Protein AF-A0A0V0GSE7-F1 (afdb_monomer)

Solvent-accessible surface area (backbone atoms only — not comparable to full-atom values): 7862 Å² total; per-residue (Å²): 128,43,61,53,59,49,49,29,74,75,62,32,70,32,24,45,66,48,43,43,54,50,86,62,55,53,54,59,51,43,60,86,63,37,44,51,54,53,50,46,40,61,76,63,59,67,66,42,64,70,61,55,39,50,87,95,42,37,73,73,64,46,81,79,52,68,91,65,72,56,97,90,49,52,71,68,58,49,49,54,53,18,56,52,35,65,74,68,50,57,61,74,70,46,45,61,56,50,39,37,48,60,48,48,61,72,46,52,88,52,69,89,64,77,88,83,70,95,77,86,88,87,82,61,96,54,53,50,126

Nearest PDB structures (foldseek):
  3cxu-assembly2_B  TM=9.571E-01  e=1.973E-17  Solanum tuberosum
  4y9s-assembly2_B  TM=9.568E-01  e=3.867E-17  Solanum tuberosum
  2cjp-assembly2_B  TM=9.558E-01  e=5.582E-17  Solanum tuberosum
  4ufp-assembly2_B  TM=9.571E-01  e=6.309E-17  Solanum tuberosum
  4uhb-assembly2_B  TM=9.583E-01  e=1.029E-16  Solanum tuberosum

Sequence (129 aa):
MNTVEWLKAIYGEDHYISRFQVPGEIEAEFAPIGAKSVLKKILTYRDPAPFYFPKGKGLAAFPDAPVALSSWLSEEELDYYANKFEQTGFTGGVNYYRALPINWELTAPWTGAQVKVPTKFIVGEFDLV

pLDDT: mean 93.76, std 5.82, range [70.31, 98.75]

Radius of gyration: 16.72 Å; Cα contacts (8 Å, |Δi|>4): 110; chains: 1; bounding box: 37×29×43 Å

Structure (mmCIF, N/CA/C/O backbone):
data_AF-A0A0V0GSE7-F1
#
_entry.id   AF-A0A0V0GSE7-F1
#
loop_
_atom_site.group_PDB
_atom_site.id
_atom_site.type_symbol
_atom_site.label_atom_id
_atom_site.label_alt_id
_atom_site.label_comp_id
_atom_site.label_asym_id
_atom_site.label_entity_id
_atom_site.label_seq_id
_atom_site.pdbx_PDB_ins_code
_atom_site.Cartn_x
_atom_site.Cartn_y
_atom_site.Cartn_z
_atom_site.occupancy
_atom_site.B_iso_or_equiv
_atom_site.auth_seq_id
_atom_site.auth_comp_id
_atom_site.auth_asym_id
_atom_site.auth_atom_id
_atom_site.pdbx_PDB_model_num
ATOM 1 N N . MET A 1 1 ? 15.649 3.351 -16.061 1.00 84.00 1 MET A N 1
ATOM 2 C CA . MET A 1 1 ? 14.854 3.908 -14.959 1.00 84.00 1 MET A CA 1
ATOM 3 C C . MET A 1 1 ? 13.858 2.843 -14.560 1.00 84.00 1 MET A C 1
ATOM 5 O O . MET A 1 1 ? 13.057 2.459 -15.407 1.00 84.00 1 MET A O 1
ATOM 9 N N . ASN A 1 2 ? 13.978 2.296 -13.355 1.00 94.25 2 ASN A N 1
ATOM 10 C CA . ASN A 1 2 ? 13.019 1.309 -12.858 1.00 94.25 2 ASN A CA 1
ATOM 11 C C . ASN A 1 2 ? 11.698 1.991 -12.446 1.00 94.25 2 ASN A C 1
ATOM 13 O O . ASN A 1 2 ? 11.589 3.220 -12.437 1.00 94.25 2 ASN A O 1
ATOM 17 N N . THR A 1 3 ? 10.688 1.192 -12.097 1.00 94.19 3 THR A N 1
ATOM 18 C CA . THR A 1 3 ? 9.347 1.679 -11.732 1.00 94.19 3 THR A CA 1
ATOM 19 C C . THR A 1 3 ? 9.360 2.712 -10.602 1.00 94.19 3 THR A C 1
ATOM 21 O O . THR A 1 3 ? 8.649 3.710 -10.678 1.00 94.19 3 THR A O 1
ATOM 24 N N . VAL A 1 4 ? 10.175 2.505 -9.565 1.00 97.06 4 VAL A N 1
ATOM 25 C CA . VAL A 1 4 ? 10.246 3.411 -8.408 1.00 97.06 4 VAL A CA 1
ATOM 26 C C . VAL A 1 4 ? 10.875 4.742 -8.800 1.00 97.06 4 VAL A C 1
ATOM 28 O O . VAL A 1 4 ? 10.337 5.791 -8.461 1.00 97.06 4 VAL A O 1
ATOM 31 N N . GLU A 1 5 ? 11.983 4.714 -9.542 1.00 97.06 5 GLU A N 1
ATOM 32 C CA . GLU A 1 5 ? 12.651 5.927 -10.026 1.00 97.06 5 GLU A CA 1
ATOM 33 C C . GLU A 1 5 ? 11.728 6.760 -10.925 1.00 97.06 5 GLU A C 1
ATOM 35 O O . GLU A 1 5 ? 11.700 7.985 -10.815 1.00 97.06 5 GLU A O 1
ATOM 40 N N . TRP A 1 6 ? 10.939 6.098 -11.777 1.00 96.44 6 TRP A N 1
ATOM 41 C CA . TRP A 1 6 ? 9.990 6.762 -12.668 1.00 96.44 6 TRP A CA 1
ATOM 42 C C . TRP A 1 6 ? 8.845 7.428 -11.902 1.00 96.44 6 TRP A C 1
ATOM 44 O O . TRP A 1 6 ? 8.571 8.610 -12.105 1.00 96.44 6 TRP A O 1
ATOM 54 N N . LEU A 1 7 ? 8.229 6.711 -10.959 1.00 95.75 7 LEU A N 1
ATOM 55 C CA . LEU A 1 7 ? 7.170 7.265 -10.113 1.00 95.75 7 LEU A CA 1
ATOM 56 C C . LEU A 1 7 ? 7.683 8.407 -9.234 1.00 95.75 7 LEU A C 1
ATOM 58 O O . LEU A 1 7 ? 7.007 9.421 -9.086 1.00 95.75 7 LEU A O 1
ATOM 62 N N . LYS A 1 8 ? 8.897 8.279 -8.698 1.00 96.62 8 LYS A N 1
ATOM 63 C CA . LYS A 1 8 ? 9.555 9.335 -7.929 1.00 96.62 8 LYS A CA 1
ATOM 64 C C . LYS A 1 8 ? 9.831 10.582 -8.771 1.00 96.62 8 LYS A C 1
ATOM 66 O O . LYS A 1 8 ? 9.687 11.688 -8.263 1.00 96.62 8 LYS A O 1
ATOM 71 N N . ALA A 1 9 ? 10.195 10.435 -10.045 1.00 97.00 9 ALA A N 1
ATOM 72 C CA . ALA A 1 9 ? 10.410 11.576 -10.935 1.00 97.00 9 ALA A CA 1
ATOM 73 C C . ALA A 1 9 ? 9.113 12.348 -11.247 1.00 97.00 9 ALA A C 1
ATOM 75 O O . ALA A 1 9 ? 9.166 13.558 -11.454 1.00 97.00 9 ALA A O 1
ATOM 76 N N . ILE A 1 10 ? 7.963 11.665 -11.270 1.00 95.62 10 ILE A N 1
ATOM 77 C CA . ILE A 1 10 ? 6.658 12.266 -11.592 1.00 95.62 10 ILE A CA 1
ATOM 78 C C . ILE A 1 10 ? 5.965 12.821 -10.345 1.00 95.62 10 ILE A C 1
ATOM 80 O O . ILE A 1 10 ? 5.470 13.945 -10.368 1.00 95.62 10 ILE A O 1
ATOM 84 N N . TYR A 1 11 ? 5.932 12.041 -9.264 1.00 95.00 11 TYR A N 1
ATOM 85 C CA . TYR A 1 11 ? 5.155 12.342 -8.058 1.00 95.00 11 TYR A CA 1
ATOM 86 C C . TYR A 1 11 ? 6.013 12.823 -6.879 1.00 95.00 11 TYR A C 1
ATOM 88 O O . TYR A 1 11 ? 5.485 13.302 -5.881 1.00 95.00 11 TYR A O 1
ATOM 96 N N . GLY A 1 12 ? 7.340 12.741 -6.973 1.00 95.75 12 GLY A N 1
ATOM 97 C CA . GLY A 1 12 ? 8.256 13.231 -5.946 1.00 95.75 12 GLY A CA 1
ATOM 98 C C . GLY A 1 12 ? 8.561 12.242 -4.814 1.00 95.75 12 GLY A C 1
ATOM 99 O O . GLY A 1 12 ? 8.183 11.066 -4.821 1.00 95.75 12 GLY A O 1
ATOM 100 N N . GLU A 1 13 ? 9.310 12.743 -3.828 1.00 95.00 13 GLU A N 1
ATOM 101 C CA . GLU A 1 13 ? 9.844 11.966 -2.696 1.00 95.00 13 GLU A CA 1
ATOM 102 C C . GLU A 1 13 ? 8.768 11.518 -1.706 1.00 95.00 13 GLU A C 1
ATOM 104 O O . GLU A 1 13 ? 8.899 10.460 -1.092 1.00 95.00 13 GLU A O 1
ATOM 109 N N . ASP A 1 14 ? 7.707 12.311 -1.563 1.00 95.19 14 ASP A N 1
ATOM 110 C CA . ASP A 1 14 ? 6.650 12.054 -0.587 1.00 95.19 14 ASP A CA 1
ATOM 111 C C . ASP A 1 14 ? 5.626 11.034 -1.087 1.00 95.19 14 ASP A C 1
ATOM 113 O O . ASP A 1 14 ? 4.849 10.516 -0.290 1.00 95.19 14 ASP A O 1
ATOM 117 N N . HIS A 1 15 ? 5.629 10.696 -2.379 1.00 95.56 15 HIS A N 1
ATOM 118 C CA . HIS A 1 15 ? 4.762 9.656 -2.923 1.00 95.56 15 HIS A CA 1
ATOM 119 C C . HIS A 1 15 ? 4.975 8.328 -2.181 1.00 95.56 15 HIS A C 1
ATOM 121 O O . HIS A 1 15 ? 6.112 7.915 -1.942 1.00 95.56 15 HIS A O 1
ATOM 127 N N . TYR A 1 16 ? 3.893 7.631 -1.827 1.00 94.75 16 TYR A N 1
ATOM 128 C CA . TYR A 1 16 ? 3.960 6.451 -0.958 1.00 94.75 16 TYR A CA 1
ATOM 129 C C . TYR A 1 16 ? 4.926 5.368 -1.461 1.00 94.75 16 TYR A C 1
ATOM 131 O O . TYR A 1 16 ? 5.688 4.818 -0.668 1.00 94.75 16 TYR A O 1
ATOM 139 N N . ILE A 1 17 ? 4.986 5.118 -2.776 1.00 96.62 17 ILE A N 1
ATOM 140 C CA . ILE A 1 17 ? 5.934 4.146 -3.346 1.00 96.62 17 ILE A CA 1
ATOM 141 C C . ILE A 1 17 ? 7.382 4.554 -3.062 1.00 96.62 17 ILE A C 1
ATOM 143 O O . ILE A 1 17 ? 8.186 3.690 -2.720 1.00 96.62 17 ILE A O 1
ATOM 147 N N . SER A 1 18 ? 7.707 5.847 -3.141 1.00 95.75 18 SER A N 1
ATOM 148 C CA . SER A 1 18 ? 9.029 6.385 -2.800 1.00 95.75 18 SER A CA 1
ATOM 149 C C . SER A 1 18 ? 9.305 6.247 -1.300 1.00 95.75 18 SER A C 1
ATOM 151 O O . SER A 1 18 ? 10.360 5.755 -0.897 1.00 95.75 18 SER A O 1
ATOM 153 N N . ARG A 1 19 ? 8.332 6.616 -0.457 1.00 95.31 19 ARG A N 1
ATOM 154 C CA . ARG A 1 19 ? 8.465 6.585 1.010 1.00 95.31 19 ARG A CA 1
ATOM 155 C C . ARG A 1 19 ? 8.604 5.178 1.581 1.00 95.31 19 ARG A C 1
ATOM 157 O O . ARG A 1 19 ? 9.244 5.000 2.612 1.00 95.31 19 ARG A O 1
ATOM 164 N N . PHE A 1 20 ? 8.064 4.167 0.911 1.00 96.50 20 PHE A N 1
ATOM 165 C CA . PHE A 1 20 ? 8.105 2.786 1.393 1.00 96.50 20 PHE A CA 1
ATOM 166 C C . PHE A 1 20 ? 9.447 2.087 1.135 1.00 96.50 20 PHE A C 1
ATOM 168 O O . PHE A 1 20 ? 9.685 1.011 1.690 1.00 96.50 20 PHE A O 1
ATOM 175 N N . GLN A 1 21 ? 10.339 2.681 0.331 1.00 97.19 21 GLN A N 1
ATOM 176 C CA . GLN A 1 21 ? 11.584 2.030 -0.090 1.00 97.19 21 GLN A CA 1
ATOM 177 C C . GLN A 1 21 ? 12.578 1.802 1.048 1.00 97.19 21 GLN A C 1
ATOM 179 O O . GLN A 1 21 ? 13.322 0.827 1.004 1.00 97.19 21 GLN A O 1
ATOM 184 N N . VAL A 1 22 ? 12.591 2.660 2.073 1.00 96.31 22 VAL A N 1
ATOM 185 C CA . VAL A 1 22 ? 13.506 2.503 3.211 1.00 96.31 22 VAL A CA 1
ATOM 186 C C . VAL A 1 22 ? 12.885 1.541 4.232 1.00 96.31 22 VAL A C 1
ATOM 188 O O . VAL A 1 22 ? 11.812 1.839 4.770 1.00 96.31 22 VAL A O 1
ATOM 191 N N . PRO A 1 23 ? 13.516 0.382 4.517 1.00 97.19 23 PRO A N 1
ATOM 192 C CA . PRO A 1 23 ? 13.003 -0.564 5.500 1.00 97.19 23 PRO A CA 1
ATOM 193 C C . PRO A 1 23 ? 12.832 0.066 6.883 1.00 97.19 23 PRO A C 1
ATOM 195 O O . PRO A 1 23 ? 13.762 0.666 7.415 1.00 97.19 23 PRO A O 1
ATOM 198 N N . GLY A 1 24 ? 11.644 -0.088 7.465 1.00 96.06 24 GLY A N 1
ATOM 199 C CA . GLY A 1 24 ? 11.335 0.354 8.822 1.00 96.06 24 GLY A CA 1
ATOM 200 C C . GLY A 1 24 ? 10.918 1.818 8.965 1.00 96.06 24 GLY A C 1
ATOM 201 O O . GLY A 1 24 ? 10.356 2.147 10.004 1.00 96.06 24 GLY A O 1
ATOM 202 N N . GLU A 1 25 ? 11.136 2.696 7.973 1.00 95.19 25 GLU A N 1
ATOM 203 C CA . GLU A 1 25 ? 10.747 4.112 8.113 1.00 95.19 25 GLU A CA 1
ATOM 204 C C . GLU A 1 25 ? 9.226 4.263 8.233 1.00 95.19 25 GLU A C 1
ATOM 206 O O . GLU A 1 25 ? 8.738 4.785 9.233 1.00 95.19 25 GLU A O 1
ATOM 211 N N . ILE A 1 26 ? 8.464 3.777 7.248 1.00 95.00 26 ILE A N 1
ATOM 212 C CA . ILE A 1 26 ? 7.005 3.925 7.287 1.00 95.00 26 ILE A CA 1
ATOM 213 C C . ILE A 1 26 ? 6.375 3.088 8.405 1.00 95.00 26 ILE A C 1
ATOM 215 O O . ILE A 1 26 ? 5.423 3.527 9.044 1.00 95.00 26 ILE A O 1
ATOM 219 N N . GLU A 1 27 ? 6.920 1.905 8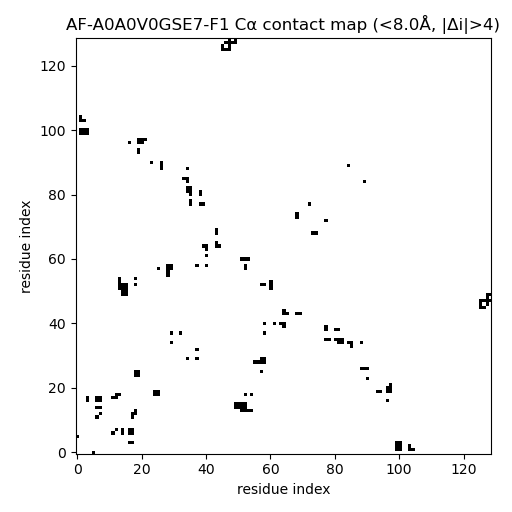.699 1.00 95.88 27 GLU A N 1
ATOM 220 C CA . GLU A 1 27 ? 6.423 1.083 9.801 1.00 95.88 27 GLU A CA 1
ATOM 221 C C . GLU A 1 27 ? 6.609 1.777 11.154 1.00 95.88 27 GLU A C 1
ATOM 223 O O . GLU A 1 27 ? 5.706 1.714 11.988 1.00 95.88 27 GLU A O 1
ATOM 228 N N . ALA A 1 28 ? 7.722 2.491 11.356 1.00 95.12 28 ALA A N 1
ATOM 229 C CA . ALA A 1 28 ? 7.933 3.308 12.547 1.00 95.12 28 ALA A CA 1
ATOM 230 C C . ALA A 1 28 ? 6.962 4.498 12.621 1.00 95.12 28 ALA A C 1
ATOM 232 O O . ALA A 1 28 ? 6.537 4.860 13.716 1.00 95.12 28 ALA A O 1
ATOM 233 N N . GLU A 1 29 ? 6.572 5.080 11.482 1.00 93.69 29 GLU A N 1
ATOM 234 C CA . GLU A 1 29 ? 5.543 6.129 11.433 1.00 93.69 29 GLU A CA 1
ATOM 235 C C . GLU A 1 29 ? 4.129 5.576 11.725 1.00 93.69 29 GLU A C 1
ATOM 237 O O . GLU A 1 29 ? 3.299 6.287 12.290 1.00 93.69 29 GLU A O 1
ATOM 242 N N . PHE A 1 30 ? 3.843 4.309 11.398 1.00 93.88 30 PHE A N 1
ATOM 243 C CA . PHE A 1 30 ? 2.549 3.661 11.675 1.00 93.88 30 PHE A CA 1
ATOM 244 C C . PHE A 1 30 ? 2.426 3.100 13.093 1.00 93.88 30 PHE A C 1
ATOM 246 O O . PHE A 1 30 ? 1.338 3.143 13.667 1.00 93.88 30 PHE A O 1
ATOM 253 N N . ALA A 1 31 ? 3.519 2.597 13.668 1.00 93.12 31 ALA A N 1
ATOM 254 C CA . ALA A 1 31 ? 3.531 1.949 14.978 1.00 93.12 31 ALA A CA 1
ATOM 255 C C . ALA A 1 31 ? 2.831 2.748 16.101 1.00 93.12 31 ALA A C 1
ATOM 257 O O . ALA A 1 31 ? 1.986 2.166 16.780 1.00 93.12 31 ALA A O 1
ATOM 258 N N . PRO A 1 32 ? 3.085 4.058 16.305 1.00 92.25 32 PRO A N 1
ATOM 259 C CA . PRO A 1 32 ? 2.420 4.810 17.373 1.00 92.25 32 PRO A CA 1
ATOM 260 C C . PRO A 1 32 ? 0.938 5.112 17.093 1.00 92.25 32 PRO A C 1
ATOM 262 O O . PRO A 1 32 ? 0.222 5.521 18.003 1.00 92.25 32 PRO A O 1
ATOM 265 N N . ILE A 1 33 ? 0.474 4.947 15.850 1.00 90.69 33 ILE A N 1
ATOM 266 C CA . ILE A 1 33 ? -0.899 5.264 15.425 1.00 90.69 33 ILE A CA 1
ATOM 267 C C . ILE A 1 33 ? -1.839 4.064 15.637 1.00 90.69 33 ILE A C 1
ATOM 269 O O . ILE A 1 33 ? -3.038 4.246 15.875 1.00 90.69 33 ILE A O 1
ATOM 273 N N . GLY A 1 34 ? -1.292 2.848 15.571 1.00 93.88 34 GLY A N 1
ATOM 274 C CA . GLY A 1 34 ? -2.035 1.592 15.658 1.00 93.88 34 GLY A CA 1
ATOM 275 C C . GLY A 1 34 ? -2.697 1.201 14.334 1.00 93.88 34 GLY A C 1
ATOM 276 O O . GLY A 1 34 ? -3.157 2.044 13.554 1.00 93.88 34 GLY A O 1
ATOM 277 N N . ALA A 1 35 ? -2.775 -0.101 14.072 1.00 96.06 35 ALA A N 1
ATOM 278 C CA . ALA A 1 35 ? -3.249 -0.656 12.810 1.00 96.06 35 ALA A CA 1
ATOM 279 C C . ALA A 1 35 ? -4.699 -0.271 12.506 1.00 96.06 35 ALA A C 1
ATOM 281 O O . ALA A 1 35 ? -5.020 0.038 11.359 1.00 96.06 35 ALA A O 1
ATOM 282 N N . LYS A 1 36 ? -5.570 -0.222 13.524 1.00 95.38 36 LYS A N 1
ATOM 283 C CA . LYS A 1 36 ? -6.979 0.167 13.350 1.00 95.38 36 LYS A CA 1
ATOM 284 C C . LYS A 1 36 ? -7.114 1.569 12.759 1.00 95.38 36 LYS A C 1
ATOM 286 O O . LYS A 1 36 ? -7.846 1.765 11.794 1.00 95.38 36 LYS A O 1
ATOM 291 N N . SER A 1 37 ? -6.378 2.533 13.304 1.00 92.69 37 SER A N 1
ATOM 292 C CA . SER A 1 37 ? -6.391 3.925 12.846 1.00 92.69 37 SER A CA 1
ATOM 293 C C . SER A 1 37 ? -5.797 4.068 11.443 1.00 92.69 37 SER A C 1
ATOM 295 O O . SER A 1 37 ? -6.342 4.803 10.618 1.00 92.69 37 SER A O 1
ATOM 297 N N . VAL A 1 38 ? -4.718 3.329 11.153 1.00 93.81 38 VAL A N 1
ATOM 298 C CA . VAL A 1 38 ? -4.099 3.281 9.819 1.00 93.81 38 VAL A CA 1
ATOM 299 C C . VAL A 1 38 ? -5.087 2.760 8.780 1.00 93.81 38 VAL A C 1
ATOM 301 O O . VAL A 1 38 ? -5.356 3.433 7.785 1.00 93.81 38 VAL A O 1
ATOM 304 N N . LEU A 1 39 ? -5.683 1.595 9.039 1.00 94.75 39 LEU A N 1
ATOM 305 C CA . LEU A 1 39 ? -6.656 0.977 8.144 1.00 94.75 39 LEU A CA 1
ATOM 306 C C . LEU A 1 39 ? -7.906 1.838 7.996 1.00 94.75 39 LEU A C 1
ATOM 308 O O . LEU A 1 39 ? -8.372 2.011 6.878 1.00 94.75 39 LEU A O 1
ATOM 312 N N . LYS A 1 40 ? -8.412 2.441 9.080 1.00 93.31 40 LYS A N 1
ATOM 313 C CA . LYS A 1 40 ? -9.558 3.355 9.010 1.00 93.31 40 LYS A CA 1
ATOM 314 C C . LYS A 1 40 ? -9.276 4.517 8.062 1.00 93.31 40 LYS A C 1
ATOM 316 O O . LYS A 1 40 ? -10.109 4.792 7.203 1.00 93.31 40 LYS A O 1
ATOM 321 N N . LYS A 1 41 ? -8.114 5.177 8.171 1.00 90.88 41 LYS A N 1
ATOM 322 C CA . LYS A 1 41 ? -7.749 6.285 7.270 1.00 90.88 41 LYS A CA 1
ATOM 323 C C . LYS A 1 41 ? -7.627 5.832 5.815 1.00 90.88 41 LYS A C 1
ATOM 325 O O . LYS A 1 41 ? -8.192 6.487 4.950 1.00 90.88 41 LYS A O 1
ATOM 330 N N . ILE A 1 42 ? -6.964 4.707 5.549 1.00 91.06 42 ILE A N 1
ATOM 331 C CA . ILE A 1 42 ? -6.771 4.201 4.178 1.00 91.06 42 ILE A CA 1
ATOM 332 C C . ILE A 1 42 ? -8.099 3.746 3.557 1.00 91.06 42 ILE A C 1
ATOM 334 O O . ILE A 1 42 ? -8.435 4.153 2.451 1.00 91.06 42 ILE A O 1
ATOM 338 N N . LEU A 1 43 ? -8.880 2.932 4.270 1.00 92.12 43 LEU A N 1
ATOM 339 C CA . LEU A 1 43 ? -10.119 2.340 3.758 1.00 92.12 43 LEU A CA 1
ATOM 340 C C . LEU A 1 43 ? -11.247 3.362 3.601 1.00 92.12 43 LEU A C 1
ATOM 342 O O . LEU A 1 43 ? -12.159 3.142 2.817 1.00 92.12 43 LEU A O 1
ATOM 346 N N . THR A 1 44 ? -11.201 4.485 4.318 1.00 90.25 44 THR A N 1
ATOM 347 C CA . THR A 1 44 ? -12.194 5.563 4.172 1.00 90.25 44 THR A CA 1
ATOM 348 C C . THR A 1 44 ? -11.705 6.724 3.307 1.00 90.25 44 THR A C 1
ATOM 350 O O . THR A 1 44 ? -12.428 7.711 3.164 1.00 90.25 44 THR A O 1
ATOM 353 N N . TYR A 1 45 ? -10.519 6.613 2.700 1.00 87.44 45 TYR A N 1
ATOM 354 C CA . TYR A 1 45 ? -9.985 7.618 1.788 1.00 87.44 45 TYR A CA 1
ATOM 355 C C . TYR A 1 45 ? -10.804 7.656 0.491 1.00 87.44 45 TYR A C 1
ATOM 357 O O . TYR A 1 45 ? -11.122 6.619 -0.089 1.00 87.44 45 TYR A O 1
ATOM 365 N N . ARG A 1 46 ? -11.209 8.857 0.067 1.00 86.88 46 ARG A N 1
ATOM 366 C CA . ARG A 1 46 ? -12.097 9.081 -1.094 1.00 86.88 46 ARG A CA 1
ATOM 367 C C . ARG A 1 46 ? -11.568 10.113 -2.084 1.00 86.88 46 ARG A C 1
ATOM 369 O O . ARG A 1 46 ? -12.254 10.429 -3.049 1.00 86.88 46 ARG A O 1
ATOM 376 N N . ASP A 1 47 ? -10.394 10.661 -1.814 1.00 87.94 47 ASP A N 1
ATOM 377 C CA . ASP A 1 47 ? -9.713 11.547 -2.745 1.00 87.94 47 ASP A CA 1
ATOM 378 C C . ASP A 1 47 ? -8.944 10.663 -3.745 1.00 87.94 47 ASP A C 1
ATOM 380 O O . ASP A 1 47 ? -8.207 9.782 -3.306 1.00 87.94 47 ASP A O 1
ATOM 384 N N . PRO A 1 48 ? -9.137 10.825 -5.065 1.00 90.25 48 PRO A N 1
ATOM 385 C CA . PRO A 1 48 ? -8.412 10.042 -6.067 1.00 90.25 48 PRO A CA 1
ATOM 386 C C . PRO A 1 48 ? -6.924 10.425 -6.164 1.00 90.25 48 PRO A C 1
ATOM 388 O O . PRO A 1 48 ? -6.192 9.857 -6.971 1.00 90.25 48 PRO A O 1
ATOM 391 N N . ALA A 1 49 ? -6.447 11.405 -5.391 1.00 89.25 49 ALA A N 1
ATOM 392 C CA . ALA A 1 49 ? -5.031 11.729 -5.335 1.00 89.25 49 ALA A CA 1
ATOM 393 C C . ALA A 1 49 ? -4.190 10.563 -4.767 1.00 89.25 49 ALA A C 1
ATOM 395 O O . ALA A 1 49 ? -4.621 9.863 -3.848 1.00 89.25 49 ALA A O 1
ATOM 396 N N . PRO A 1 50 ? -2.943 10.375 -5.244 1.00 90.56 50 PRO A N 1
ATOM 397 C CA . PRO A 1 50 ? -2.028 9.415 -4.644 1.00 90.56 50 PRO A CA 1
ATOM 398 C C . PRO A 1 50 ? -1.763 9.714 -3.169 1.00 90.56 50 PRO A C 1
ATOM 400 O O . PRO A 1 50 ? -1.773 10.865 -2.728 1.00 90.56 50 PRO A O 1
ATOM 403 N N . PHE A 1 51 ? -1.410 8.680 -2.409 1.00 92.25 51 PHE A N 1
ATOM 404 C CA . PHE A 1 51 ? -0.960 8.885 -1.040 1.00 92.25 51 PHE A CA 1
ATOM 405 C C . PHE A 1 51 ? 0.406 9.576 -1.006 1.00 92.25 51 PHE A C 1
ATOM 407 O O . PHE A 1 51 ? 1.390 9.078 -1.564 1.00 92.25 51 PHE A O 1
ATOM 414 N N . TYR A 1 52 ? 0.470 10.680 -0.265 1.00 92.88 52 TYR A N 1
ATOM 415 C CA . TYR A 1 52 ? 1.707 11.379 0.056 1.00 92.88 52 TYR A CA 1
ATOM 416 C C . TYR A 1 52 ? 1.993 11.276 1.555 1.00 92.88 52 TYR A C 1
ATOM 418 O O . TYR A 1 52 ? 1.171 11.667 2.381 1.00 92.88 52 TYR A O 1
ATOM 426 N N . PHE A 1 53 ? 3.182 10.789 1.906 1.00 93.50 53 PHE A N 1
ATOM 427 C CA . PHE A 1 53 ? 3.684 10.675 3.274 1.00 93.50 53 PHE A CA 1
ATOM 428 C C . PHE A 1 53 ? 4.911 11.580 3.482 1.00 93.50 53 PHE A C 1
ATOM 430 O O . PHE A 1 53 ? 6.039 11.074 3.534 1.00 93.50 53 PHE A O 1
ATOM 437 N N . PRO A 1 54 ? 4.722 12.910 3.622 1.00 92.75 54 PRO A N 1
ATOM 438 C CA . PRO A 1 54 ? 5.787 13.814 4.032 1.00 92.75 54 PRO A CA 1
ATOM 439 C C . PRO A 1 54 ? 6.521 13.280 5.255 1.00 92.75 54 PRO A C 1
ATOM 441 O O . PRO A 1 54 ? 5.895 12.914 6.256 1.00 92.75 54 PRO A O 1
ATOM 444 N N . LYS A 1 55 ? 7.853 13.234 5.173 1.00 88.19 55 LYS A N 1
ATOM 445 C CA . LYS A 1 55 ? 8.688 12.601 6.200 1.00 88.19 55 L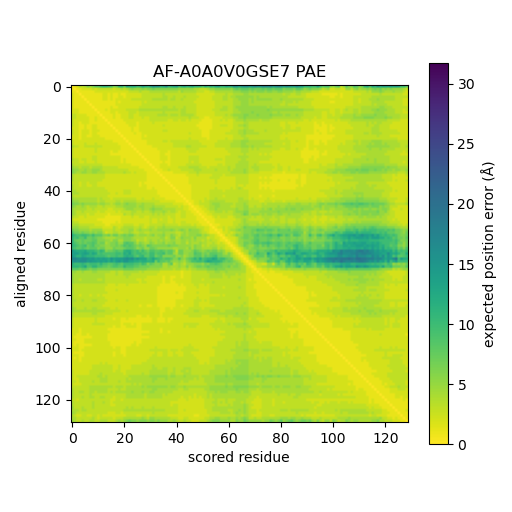YS A CA 1
ATOM 446 C C . LYS A 1 55 ? 8.366 13.135 7.599 1.00 88.19 55 LYS A C 1
ATOM 448 O O . LYS A 1 55 ? 8.376 14.344 7.831 1.00 88.19 55 LYS A O 1
ATOM 453 N N . GLY A 1 56 ? 8.098 12.221 8.533 1.00 85.75 56 GLY A N 1
ATOM 454 C CA . GLY A 1 56 ? 7.791 12.555 9.925 1.00 85.75 56 GLY A CA 1
ATOM 455 C C . GLY A 1 56 ? 6.373 13.081 10.170 1.00 85.75 56 GLY A C 1
ATOM 456 O O . GLY A 1 56 ? 6.054 13.412 11.310 1.00 85.75 56 GLY A O 1
AT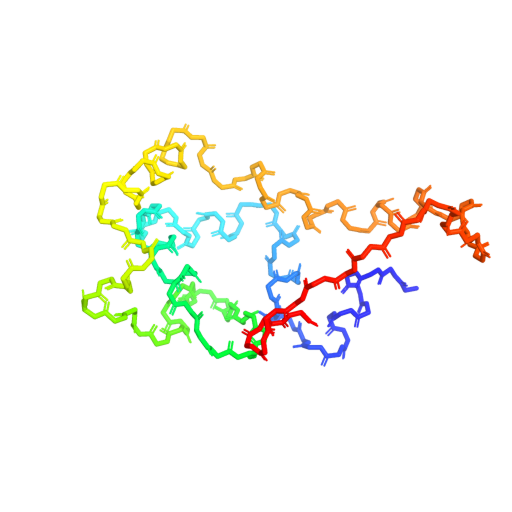OM 457 N N . LYS A 1 57 ? 5.514 13.157 9.143 1.00 85.06 57 LYS A N 1
ATOM 458 C CA . LYS A 1 57 ? 4.087 13.465 9.316 1.00 85.06 57 LYS A CA 1
ATOM 459 C C . LYS A 1 57 ? 3.206 12.219 9.349 1.00 85.06 57 LYS A C 1
ATOM 461 O O . LYS A 1 57 ? 2.085 12.319 9.844 1.00 85.06 57 LYS A O 1
ATOM 466 N N . GLY A 1 58 ? 3.667 11.065 8.862 1.00 82.06 58 GLY A N 1
ATOM 467 C CA . GLY A 1 58 ? 2.880 9.834 8.822 1.00 82.06 58 GLY A CA 1
ATOM 468 C C . GLY A 1 58 ? 1.476 10.072 8.272 1.00 82.06 58 GLY A C 1
ATOM 469 O O . GLY A 1 58 ? 1.285 10.754 7.265 1.00 82.06 58 GLY A O 1
ATOM 470 N N . LEU A 1 59 ? 0.468 9.570 8.985 1.00 83.38 59 LEU A N 1
ATOM 471 C CA . LEU A 1 59 ? -0.934 9.772 8.612 1.00 83.38 59 LEU A CA 1
ATOM 472 C C . LEU A 1 59 ? -1.512 11.143 8.993 1.00 83.38 59 LEU A C 1
ATOM 474 O O . LEU A 1 59 ? -2.665 11.420 8.661 1.00 83.38 59 LEU A O 1
ATOM 478 N N . ALA A 1 60 ? -0.761 12.003 9.686 1.00 82.44 60 ALA A N 1
ATOM 479 C CA . ALA A 1 60 ? -1.187 13.380 9.946 1.0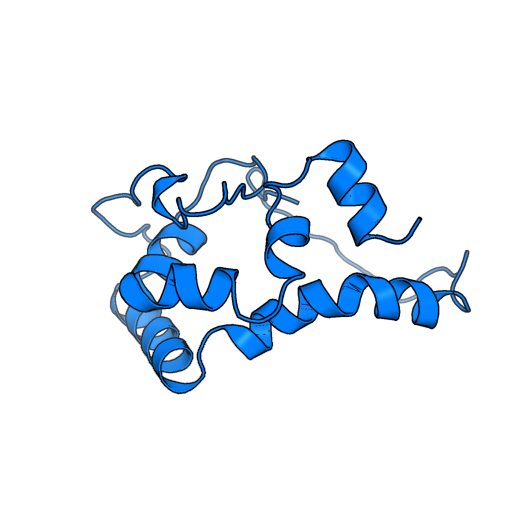0 82.44 60 ALA A CA 1
ATOM 480 C C . ALA A 1 60 ? -1.153 14.247 8.675 1.00 82.44 60 ALA A C 1
ATOM 482 O O . ALA A 1 60 ? -1.676 15.357 8.672 1.00 82.44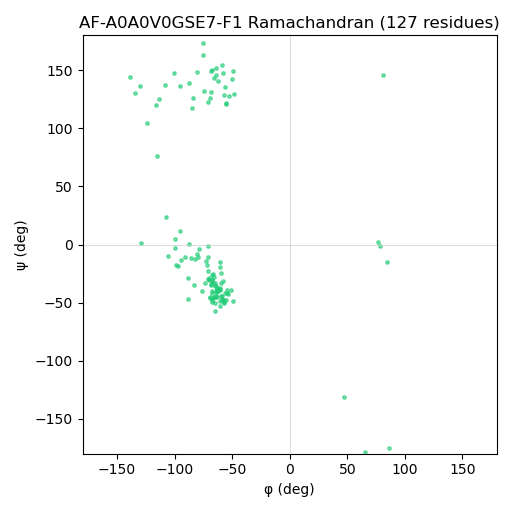 60 ALA A O 1
ATOM 483 N N . ALA A 1 61 ? -0.551 13.747 7.591 1.00 82.25 61 ALA A N 1
ATOM 484 C CA . ALA A 1 61 ? -0.618 14.372 6.276 1.00 82.25 61 ALA A CA 1
ATOM 485 C C . ALA A 1 61 ? -1.998 14.239 5.605 1.00 82.25 61 ALA A C 1
ATOM 487 O O . ALA A 1 61 ? -2.295 15.004 4.690 1.00 82.25 61 ALA A O 1
ATOM 488 N N . PHE A 1 62 ? -2.842 13.309 6.065 1.00 80.50 62 PHE A N 1
ATOM 489 C CA . PHE A 1 62 ? -4.187 13.105 5.528 1.00 80.50 62 PHE A CA 1
ATOM 490 C C . PHE A 1 62 ? -5.246 13.750 6.419 1.00 80.50 62 PHE A C 1
ATOM 492 O O . PHE A 1 62 ? -5.100 13.710 7.650 1.00 80.50 62 PHE A O 1
ATOM 499 N N . PRO A 1 63 ? -6.349 14.249 5.825 1.00 79.06 63 PRO A N 1
ATOM 500 C CA . PRO A 1 63 ? -7.543 14.603 6.575 1.00 79.06 63 PRO A CA 1
ATOM 501 C C . PRO A 1 63 ? -7.959 13.471 7.513 1.00 79.06 63 PRO A C 1
ATOM 503 O O . PRO A 1 63 ? -7.732 12.286 7.238 1.00 79.06 63 PRO A O 1
ATOM 506 N N . ASP A 1 64 ? -8.559 13.831 8.642 1.00 76.38 64 ASP A N 1
ATOM 507 C CA . ASP A 1 64 ? -9.078 12.819 9.546 1.00 76.38 64 ASP A CA 1
ATOM 508 C C . ASP A 1 64 ? -10.173 12.002 8.868 1.00 76.38 64 ASP A C 1
ATOM 510 O O . ASP A 1 64 ? -10.997 12.520 8.109 1.00 76.38 64 ASP A O 1
ATOM 514 N N . ALA A 1 65 ? -10.151 10.695 9.138 1.00 75.50 65 ALA A N 1
ATOM 515 C CA . ALA A 1 65 ? -11.188 9.803 8.658 1.00 75.50 65 ALA A CA 1
ATOM 516 C C . ALA A 1 65 ? -12.554 10.287 9.176 1.00 75.50 65 ALA A C 1
ATOM 518 O O . ALA A 1 65 ? -12.631 10.790 10.305 1.00 75.50 65 ALA A O 1
ATOM 519 N N . PRO A 1 66 ? -13.639 10.097 8.408 1.00 76.44 66 PRO A N 1
ATOM 520 C CA . PRO A 1 66 ? -14.980 10.398 8.882 1.00 76.44 66 PRO A CA 1
ATOM 521 C C .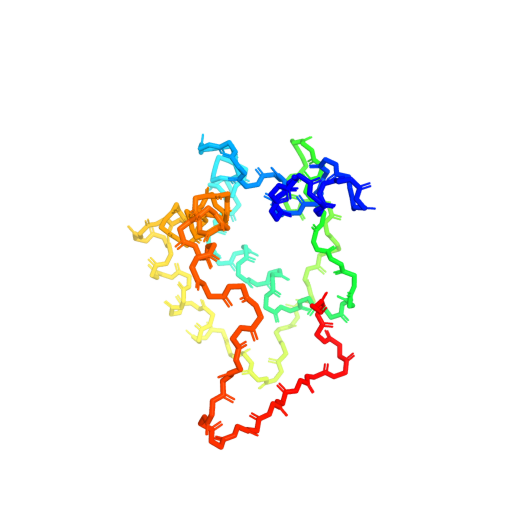 PRO A 1 66 ? -15.249 9.770 10.257 1.00 76.44 66 PRO A C 1
ATOM 523 O O . PRO A 1 66 ? -14.805 8.654 10.557 1.00 76.44 66 PRO A O 1
ATOM 526 N N . VAL A 1 67 ? -15.986 10.499 11.104 1.00 70.31 67 VAL A N 1
ATOM 527 C CA . VAL A 1 67 ? -16.311 10.054 12.470 1.00 70.31 67 VAL A CA 1
ATOM 528 C C . VAL A 1 67 ? -17.023 8.699 12.424 1.00 70.31 67 VAL A C 1
ATOM 530 O O . VAL A 1 67 ? -16.595 7.755 13.092 1.00 70.31 67 VAL A O 1
ATOM 533 N N . ALA A 1 68 ? -18.046 8.590 11.573 1.00 78.25 68 ALA A N 1
ATOM 534 C CA . ALA A 1 68 ? -18.738 7.343 11.279 1.00 78.25 68 ALA A CA 1
ATOM 535 C C . ALA A 1 68 ? -18.050 6.588 10.135 1.00 78.25 68 ALA A C 1
ATOM 537 O O . ALA A 1 68 ? -17.661 7.191 9.134 1.00 78.25 68 ALA A O 1
ATOM 538 N N . LEU A 1 69 ? -17.943 5.264 10.264 1.00 87.12 69 LEU A N 1
ATOM 539 C CA . LEU A 1 69 ? -17.540 4.419 9.145 1.00 87.12 69 LEU A CA 1
ATOM 540 C C . LEU A 1 69 ? -18.583 4.470 8.023 1.00 87.12 69 LEU A C 1
ATOM 542 O O . LEU A 1 69 ? -19.774 4.702 8.242 1.00 87.12 69 LEU 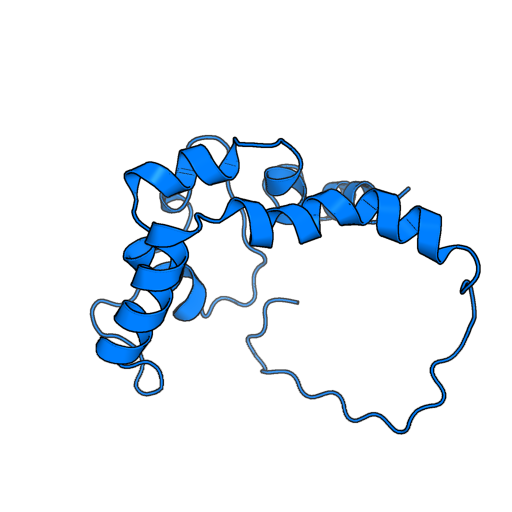A O 1
ATOM 546 N N . SER A 1 70 ? -18.118 4.255 6.797 1.00 83.25 70 SER A N 1
ATOM 547 C CA . SER A 1 70 ? -18.983 4.104 5.631 1.00 83.25 70 SER A CA 1
ATOM 548 C C . SER A 1 70 ? -19.803 2.817 5.717 1.00 83.25 70 SER A C 1
ATOM 550 O O . SER A 1 70 ? -19.321 1.817 6.230 1.00 83.25 70 SER A O 1
ATOM 552 N N . SER A 1 71 ? -20.999 2.797 5.128 1.00 91.69 71 SER A N 1
ATOM 553 C CA . SER A 1 71 ? -21.955 1.682 5.252 1.00 91.69 71 SER A CA 1
ATOM 554 C C . SER A 1 71 ? -21.479 0.315 4.743 1.00 91.69 71 SER A C 1
ATOM 556 O O . SER A 1 71 ? -22.118 -0.685 5.046 1.00 91.69 71 SER A O 1
ATOM 558 N N . TRP A 1 72 ? -20.398 0.260 3.962 1.00 93.75 72 TRP A N 1
ATOM 559 C CA . TRP A 1 72 ? -19.804 -0.988 3.474 1.00 93.75 72 TRP A CA 1
ATOM 560 C C . TRP A 1 72 ? -18.721 -1.559 4.399 1.00 93.75 72 TRP A C 1
ATOM 562 O O . TRP A 1 72 ? -18.284 -2.677 4.160 1.00 93.75 72 TRP A O 1
ATOM 572 N N . LEU A 1 73 ? -18.272 -0.798 5.405 1.00 95.00 73 LEU A N 1
ATOM 573 C CA . LEU A 1 73 ? -17.255 -1.212 6.370 1.00 95.00 73 LEU A CA 1
ATOM 574 C C . LEU A 1 73 ? -17.818 -1.075 7.780 1.00 95.00 73 LEU A C 1
ATOM 576 O O . LEU A 1 73 ? -17.921 0.030 8.314 1.00 95.00 73 LEU A O 1
ATOM 580 N N . SER A 1 74 ? -18.177 -2.194 8.389 1.00 95.69 74 SER A N 1
ATOM 581 C CA . SER A 1 74 ? -18.579 -2.233 9.791 1.00 95.69 74 SER A CA 1
ATOM 582 C C . SER A 1 74 ? -17.377 -2.109 10.735 1.00 95.69 74 SER A C 1
ATOM 584 O O . SER A 1 74 ? -16.222 -2.328 10.360 1.00 95.69 74 SER A O 1
ATOM 586 N N . GLU A 1 75 ? -17.654 -1.777 11.997 1.00 95.88 75 GLU A N 1
ATOM 587 C CA . GLU A 1 75 ? -16.622 -1.707 13.038 1.00 95.88 75 GLU A CA 1
ATOM 588 C C . GLU A 1 75 ? -16.002 -3.091 13.307 1.00 95.88 75 GLU A C 1
ATOM 590 O O . GLU A 1 75 ? -14.794 -3.190 13.502 1.00 95.88 75 GLU A O 1
ATOM 595 N N . GLU A 1 76 ? -16.809 -4.158 13.235 1.00 97.50 76 GLU A N 1
ATOM 596 C CA . GLU A 1 76 ? -16.360 -5.546 13.403 1.00 97.50 76 GLU A CA 1
ATOM 597 C C . GLU A 1 76 ? -15.379 -5.965 12.300 1.00 97.50 76 GLU A C 1
ATOM 599 O O . GLU A 1 76 ? -14.336 -6.556 12.584 1.00 97.50 76 GLU A O 1
ATOM 604 N N . GLU A 1 77 ? -15.670 -5.623 11.042 1.00 97.69 77 GLU A N 1
ATOM 605 C CA . GLU A 1 77 ? -14.769 -5.900 9.919 1.00 97.69 77 GLU A CA 1
ATOM 606 C C . GLU A 1 77 ? -13.460 -5.119 10.055 1.00 97.69 77 GLU A C 1
ATOM 608 O O . GLU A 1 77 ? -12.378 -5.688 9.894 1.00 97.69 77 GLU A O 1
ATOM 613 N N . LEU A 1 78 ? -13.535 -3.830 10.403 1.00 97.44 78 LEU A N 1
ATOM 614 C CA . LEU A 1 78 ? -12.344 -3.021 10.649 1.00 97.44 78 LEU A CA 1
ATOM 615 C C . LEU A 1 78 ? -11.488 -3.612 11.783 1.00 97.44 78 LEU A C 1
ATOM 617 O O . LEU A 1 78 ? -10.268 -3.709 11.633 1.00 97.44 78 LEU A O 1
ATOM 621 N N . ASP A 1 79 ? -12.110 -4.041 12.883 1.00 98.12 79 ASP A N 1
ATOM 622 C CA . ASP A 1 79 ? -11.429 -4.691 14.006 1.00 98.12 79 ASP A CA 1
ATOM 623 C C . ASP A 1 79 ? -10.793 -6.020 13.604 1.00 98.12 79 ASP A C 1
ATOM 625 O O . ASP A 1 79 ? -9.660 -6.311 13.996 1.00 98.12 79 ASP A O 1
ATOM 629 N N . TYR A 1 80 ? -11.474 -6.818 12.782 1.00 98.44 80 TYR A N 1
ATOM 630 C CA . TYR A 1 80 ? -10.920 -8.060 12.259 1.00 98.44 80 TYR A CA 1
ATOM 631 C C . TYR A 1 80 ? -9.610 -7.813 11.500 1.00 98.44 80 TYR A C 1
ATOM 633 O O . TYR A 1 80 ? -8.599 -8.461 11.791 1.00 98.44 80 TYR A O 1
ATOM 641 N N . TYR A 1 81 ? -9.592 -6.855 10.567 1.00 98.19 81 TYR A N 1
ATOM 642 C CA . TYR A 1 81 ? -8.377 -6.520 9.822 1.00 98.19 81 TYR A CA 1
ATOM 643 C C . TYR A 1 81 ? -7.300 -5.925 10.728 1.00 98.19 81 TYR A C 1
ATOM 645 O O . TYR A 1 81 ? -6.146 -6.354 10.664 1.00 98.19 81 TYR A O 1
ATOM 653 N N . ALA A 1 82 ? -7.669 -4.986 11.602 1.00 98.06 82 ALA A N 1
ATOM 654 C CA . ALA A 1 82 ? -6.742 -4.355 12.533 1.00 98.06 82 ALA A CA 1
ATOM 655 C C . ALA A 1 82 ? -6.021 -5.392 13.395 1.00 98.06 82 ALA A C 1
ATOM 657 O O . ALA A 1 82 ? -4.796 -5.393 13.443 1.00 98.06 82 ALA A O 1
ATOM 658 N N . ASN A 1 83 ? -6.754 -6.345 13.974 1.00 98.38 83 ASN A N 1
ATOM 659 C CA . ASN A 1 83 ? -6.182 -7.403 14.803 1.00 98.38 83 ASN A CA 1
ATOM 660 C C . ASN A 1 83 ? -5.158 -8.269 14.055 1.00 98.38 83 ASN A C 1
ATOM 662 O O . ASN A 1 83 ? -4.187 -8.728 14.654 1.00 98.38 83 ASN A O 1
ATOM 666 N N . LYS A 1 84 ? -5.338 -8.495 12.747 1.00 98.31 84 LYS A N 1
ATOM 667 C CA . LYS A 1 84 ? -4.339 -9.208 11.937 1.00 98.31 84 LYS A CA 1
ATOM 668 C C . LYS A 1 84 ? -3.070 -8.381 11.758 1.00 98.31 84 LYS A C 1
ATOM 670 O O . LYS A 1 84 ? -1.982 -8.908 11.968 1.00 98.31 84 LYS A O 1
ATOM 675 N N . PHE A 1 85 ? -3.204 -7.096 11.439 1.00 98.06 85 PHE A N 1
ATOM 676 C CA . PHE A 1 85 ? -2.056 -6.205 11.264 1.00 98.06 85 PHE A CA 1
ATOM 677 C C . PHE A 1 85 ? -1.334 -5.876 12.575 1.00 98.06 85 PHE A C 1
ATOM 679 O O . PHE A 1 85 ? -0.121 -5.702 12.547 1.00 98.06 85 PHE A O 1
ATOM 686 N N . GLU A 1 86 ? -2.020 -5.864 13.719 1.00 97.06 86 GLU A N 1
ATOM 687 C CA . GLU A 1 86 ? -1.365 -5.769 15.031 1.00 97.06 86 GLU A CA 1
ATOM 688 C C . GLU A 1 86 ? -0.481 -6.993 15.316 1.00 97.06 86 GLU A C 1
ATOM 690 O O . GLU A 1 86 ? 0.593 -6.872 15.897 1.00 97.06 86 GLU A O 1
ATOM 695 N N . GLN A 1 87 ? -0.892 -8.186 14.870 1.00 97.38 87 GLN A N 1
ATOM 696 C CA . GLN A 1 87 ? -0.106 -9.411 15.055 1.00 97.38 87 GLN A CA 1
ATOM 697 C C . GLN A 1 87 ? 1.091 -9.499 14.102 1.00 97.38 87 GLN A C 1
ATOM 699 O O . GLN A 1 87 ? 2.155 -9.972 14.495 1.00 97.38 87 GLN A O 1
ATOM 704 N N . THR A 1 88 ? 0.921 -9.096 12.841 1.00 97.50 88 THR A N 1
ATOM 705 C CA . THR A 1 88 ? 1.942 -9.295 11.797 1.00 97.50 88 THR A CA 1
ATOM 706 C C . THR A 1 88 ? 2.801 -8.064 11.522 1.00 97.50 88 THR A C 1
ATOM 708 O O . THR A 1 88 ? 3.843 -8.177 10.877 1.00 97.50 88 THR A O 1
ATOM 711 N N . GLY A 1 89 ? 2.345 -6.882 11.937 1.00 96.75 89 GLY A N 1
ATOM 712 C CA . GLY A 1 89 ? 2.843 -5.604 11.442 1.00 96.75 89 GLY A CA 1
ATOM 713 C C . GLY A 1 89 ? 2.539 -5.379 9.953 1.00 96.75 89 GLY A C 1
ATOM 714 O O . GLY A 1 89 ? 1.928 -6.210 9.273 1.00 96.75 89 GLY A O 1
ATOM 715 N N . PHE A 1 90 ? 3.005 -4.241 9.428 1.00 97.75 90 PHE A N 1
ATOM 716 C CA . PHE A 1 90 ? 2.821 -3.842 8.024 1.00 97.75 90 PHE A CA 1
ATOM 717 C C . PHE A 1 90 ? 3.988 -4.230 7.105 1.00 97.75 90 PHE A C 1
ATOM 719 O O . PHE A 1 90 ? 3.831 -4.200 5.885 1.00 97.75 90 PHE A O 1
ATOM 726 N N . THR A 1 91 ? 5.143 -4.626 7.654 1.00 98.25 91 THR A N 1
ATOM 727 C CA . THR A 1 91 ? 6.379 -4.862 6.885 1.00 98.25 91 THR A CA 1
ATOM 728 C C . THR A 1 91 ? 6.185 -5.824 5.719 1.00 98.25 91 THR A C 1
ATOM 730 O O . THR A 1 91 ? 6.656 -5.548 4.619 1.00 98.25 91 THR A O 1
ATOM 733 N N . GLY A 1 92 ? 5.451 -6.922 5.920 1.00 97.94 92 GLY A N 1
ATOM 734 C CA . GLY A 1 92 ? 5.174 -7.885 4.853 1.00 97.94 92 GLY A CA 1
ATOM 735 C C . GLY A 1 92 ? 4.447 -7.257 3.660 1.00 97.94 92 GLY A C 1
ATOM 736 O O . GLY A 1 92 ? 4.876 -7.434 2.523 1.00 97.94 92 GLY A O 1
ATOM 737 N N . GLY A 1 93 ? 3.394 -6.474 3.913 1.00 97.25 93 GLY A N 1
ATOM 738 C CA . GLY A 1 93 ? 2.656 -5.765 2.863 1.00 97.25 93 GLY A CA 1
ATOM 739 C C . GLY A 1 93 ? 3.485 -4.656 2.209 1.00 97.25 93 GLY A C 1
ATOM 740 O O . GLY A 1 93 ? 3.505 -4.533 0.987 1.00 97.25 93 GLY A O 1
ATOM 741 N N . VAL A 1 94 ? 4.239 -3.894 3.006 1.00 97.94 94 VAL A N 1
ATOM 742 C CA . VAL A 1 94 ? 5.100 -2.807 2.511 1.00 97.94 94 VAL 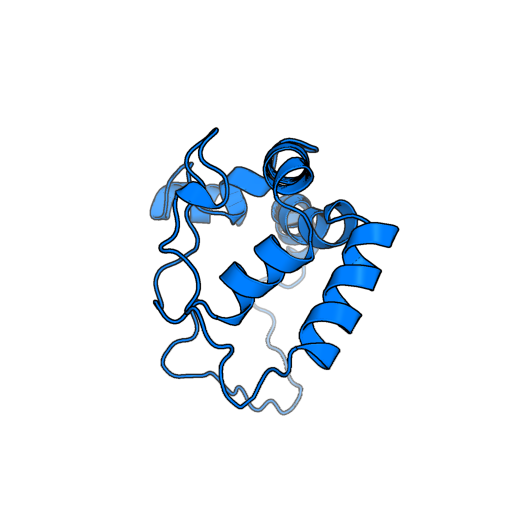A CA 1
ATOM 743 C C . VAL A 1 94 ? 6.238 -3.339 1.627 1.00 97.94 94 VAL A C 1
ATOM 745 O O . VAL A 1 94 ? 6.611 -2.699 0.643 1.00 97.94 94 VAL A O 1
ATOM 748 N N . ASN A 1 95 ? 6.755 -4.540 1.905 1.00 98.56 95 ASN A N 1
ATOM 749 C CA . ASN A 1 95 ? 7.829 -5.154 1.121 1.00 98.56 95 ASN A CA 1
ATOM 750 C C . ASN A 1 95 ? 7.477 -5.373 -0.360 1.00 98.56 95 ASN A C 1
ATOM 752 O O . ASN A 1 95 ? 8.387 -5.375 -1.186 1.00 98.56 95 ASN A O 1
ATOM 756 N N . TYR A 1 96 ? 6.196 -5.483 -0.733 1.00 98.44 96 TYR A N 1
ATOM 757 C CA . TYR A 1 96 ? 5.800 -5.570 -2.147 1.00 98.44 96 TYR A CA 1
ATOM 758 C C . TYR A 1 96 ? 6.222 -4.325 -2.938 1.00 98.44 96 TYR A C 1
ATOM 760 O O . TYR A 1 96 ? 6.680 -4.436 -4.073 1.00 98.44 96 TYR A O 1
ATOM 768 N N . TYR A 1 97 ? 6.149 -3.145 -2.319 1.00 98.00 97 TYR A N 1
ATOM 769 C CA . TYR A 1 97 ? 6.587 -1.893 -2.935 1.00 98.00 97 TYR A CA 1
ATOM 770 C C . TYR A 1 97 ? 8.112 -1.787 -3.004 1.00 98.00 97 TYR A C 1
ATOM 772 O O . TYR A 1 97 ? 8.650 -1.252 -3.972 1.00 98.00 97 TYR A O 1
ATOM 780 N N . ARG A 1 98 ? 8.820 -2.344 -2.013 1.00 98.44 98 ARG A N 1
ATOM 781 C CA . ARG A 1 98 ? 10.294 -2.433 -1.997 1.00 98.44 98 ARG A CA 1
ATOM 782 C C . ARG A 1 98 ? 10.829 -3.380 -3.067 1.00 98.44 98 ARG A C 1
ATOM 784 O O . ARG A 1 98 ? 11.949 -3.215 -3.532 1.00 98.44 98 ARG A O 1
ATOM 791 N N . ALA A 1 99 ? 10.025 -4.362 -3.468 1.00 98.44 99 ALA A N 1
ATOM 792 C CA . ALA A 1 99 ? 10.368 -5.302 -4.525 1.00 98.44 99 ALA A CA 1
ATOM 793 C C . ALA A 1 99 ? 10.137 -4.741 -5.942 1.00 98.44 99 ALA A C 1
ATOM 795 O O . ALA A 1 99 ? 10.539 -5.374 -6.912 1.00 98.44 99 ALA A O 1
ATOM 796 N N . LEU A 1 100 ? 9.520 -3.564 -6.111 1.00 98.38 100 LEU A N 1
ATOM 797 C CA . LEU A 1 100 ? 9.246 -3.008 -7.444 1.00 98.38 100 LEU A CA 1
ATOM 798 C C . LEU A 1 100 ? 10.495 -2.852 -8.336 1.00 98.38 100 LEU A C 1
ATOM 800 O O . LEU A 1 100 ? 10.394 -3.204 -9.513 1.00 98.38 100 LEU A O 1
ATOM 804 N N . PRO A 1 101 ? 11.667 -2.398 -7.840 1.00 97.94 101 PRO A N 1
ATOM 805 C CA . PRO A 1 101 ? 12.881 -2.334 -8.654 1.00 97.94 101 PRO A CA 1
ATOM 806 C C . PRO A 1 101 ? 13.319 -3.709 -9.169 1.00 97.94 101 PRO A C 1
ATOM 808 O O . PRO A 1 101 ? 13.520 -3.873 -10.370 1.00 97.94 101 PRO A O 1
ATOM 811 N N . ILE A 1 102 ? 13.383 -4.717 -8.291 1.00 98.19 102 ILE A N 1
ATOM 812 C CA . ILE A 1 102 ? 13.784 -6.074 -8.690 1.00 98.19 102 ILE A CA 1
ATOM 813 C C . ILE A 1 102 ? 12.732 -6.735 -9.583 1.00 98.19 102 ILE A C 1
ATOM 815 O O . ILE A 1 102 ? 13.083 -7.454 -10.508 1.00 98.19 102 ILE A O 1
ATOM 819 N N . ASN A 1 103 ? 11.443 -6.455 -9.377 1.00 98.38 103 ASN A N 1
ATOM 820 C CA . ASN A 1 103 ? 10.383 -6.951 -10.248 1.00 98.38 103 ASN A CA 1
ATOM 821 C C . ASN A 1 103 ? 10.528 -6.376 -11.659 1.00 98.38 103 ASN A C 1
ATOM 823 O O . ASN A 1 103 ? 10.360 -7.112 -12.625 1.00 98.38 103 ASN A O 1
ATOM 827 N N . TRP A 1 104 ? 10.872 -5.092 -11.795 1.00 98.12 104 TRP A N 1
ATOM 828 C CA . TRP A 1 104 ? 11.142 -4.472 -13.095 1.00 98.12 104 TRP A CA 1
ATOM 829 C C . TRP A 1 104 ? 12.303 -5.166 -13.825 1.00 98.12 104 TRP A C 1
ATOM 831 O O . TRP A 1 104 ? 12.173 -5.499 -15.000 1.00 98.12 104 TRP A O 1
ATOM 841 N N . GLU A 1 105 ? 13.401 -5.463 -13.125 1.00 98.00 105 GLU A N 1
ATOM 842 C CA . GLU A 1 105 ? 14.547 -6.182 -13.704 1.00 98.00 105 GLU A CA 1
ATOM 843 C C . GLU A 1 105 ? 14.178 -7.614 -14.100 1.00 98.00 105 GLU A C 1
ATOM 845 O O . GLU A 1 105 ? 14.407 -8.044 -15.232 1.00 98.00 105 GLU A O 1
ATOM 850 N N . LEU A 1 106 ? 13.558 -8.350 -13.176 1.00 98.50 106 LEU A N 1
ATOM 851 C CA . LEU A 1 106 ? 13.195 -9.748 -13.375 1.00 98.50 106 LEU A CA 1
ATOM 852 C C . LEU A 1 106 ? 12.127 -9.916 -14.451 1.00 98.50 106 LEU A C 1
ATOM 854 O O . LEU A 1 106 ? 12.076 -10.971 -15.078 1.00 98.50 106 LEU A O 1
ATOM 858 N N . THR A 1 107 ? 11.308 -8.889 -14.701 1.00 98.25 107 THR A N 1
ATOM 859 C CA . THR A 1 107 ? 10.276 -8.925 -15.743 1.00 98.25 107 THR A CA 1
ATOM 860 C C . THR A 1 107 ? 10.753 -8.490 -17.131 1.00 98.25 107 THR A C 1
ATOM 862 O O . THR A 1 107 ? 9.983 -8.575 -18.091 1.00 98.25 107 THR A O 1
ATOM 865 N N . ALA A 1 108 ? 12.033 -8.134 -17.295 1.00 98.12 108 ALA A N 1
ATOM 866 C CA . ALA A 1 108 ? 12.611 -7.780 -18.592 1.00 98.12 108 ALA A CA 1
ATOM 867 C C . ALA A 1 108 ? 12.348 -8.805 -19.725 1.00 98.12 108 ALA A C 1
ATOM 869 O O . ALA A 1 108 ? 12.044 -8.365 -20.841 1.00 98.12 108 ALA A O 1
ATOM 870 N N . PRO A 1 109 ? 12.372 -10.140 -19.495 1.00 98.62 109 PRO A N 1
ATOM 871 C CA . PRO A 1 109 ? 12.089 -11.129 -20.542 1.00 98.62 109 PRO A CA 1
ATOM 872 C C . PRO A 1 109 ? 10.690 -11.030 -21.170 1.00 98.62 109 PRO A C 1
ATOM 874 O O . PRO A 1 109 ? 10.484 -11.537 -22.270 1.00 98.62 109 PRO A O 1
ATOM 877 N N . TRP A 1 110 ? 9.730 -10.382 -20.503 1.00 98.44 110 TRP A N 1
ATOM 878 C CA . TRP A 1 110 ? 8.360 -10.210 -21.004 1.00 98.44 110 TRP A CA 1
ATOM 879 C C . TRP A 1 110 ? 8.135 -8.878 -21.728 1.00 98.44 110 TRP A C 1
ATOM 881 O O . TRP A 1 110 ? 6.995 -8.523 -22.034 1.00 98.44 110 TRP A O 1
ATOM 891 N N . THR A 1 111 ? 9.199 -8.138 -22.046 1.00 98.19 111 THR A N 1
ATOM 892 C CA . THR A 1 111 ? 9.098 -6.889 -22.810 1.00 98.19 111 THR A CA 1
ATOM 893 C C . THR A 1 111 ? 8.381 -7.122 -24.145 1.00 98.19 111 THR A C 1
ATOM 895 O O . THR A 1 111 ? 8.813 -7.924 -24.969 1.00 98.19 111 THR A O 1
ATOM 898 N N . GLY A 1 112 ? 7.266 -6.416 -24.359 1.00 97.88 112 GLY A N 1
ATOM 899 C CA . GLY A 1 112 ? 6.445 -6.521 -25.573 1.00 97.88 112 GLY A CA 1
ATOM 900 C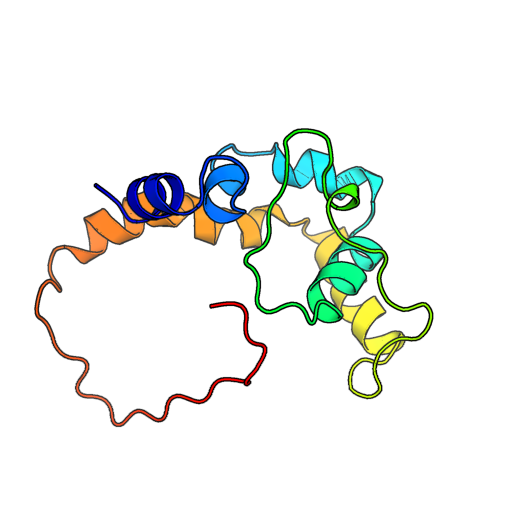 C . GLY A 1 112 ? 5.520 -7.744 -25.634 1.00 97.88 112 GLY A C 1
ATOM 901 O O . GLY A 1 112 ? 4.763 -7.886 -26.596 1.00 97.88 112 GLY A O 1
ATOM 902 N N . ALA A 1 113 ? 5.538 -8.617 -24.623 1.00 98.69 113 ALA A N 1
ATOM 903 C CA . ALA A 1 113 ? 4.620 -9.745 -24.548 1.00 98.69 113 ALA A CA 1
ATOM 904 C C . ALA A 1 113 ? 3.177 -9.273 -24.302 1.00 98.69 113 ALA A C 1
ATOM 906 O O . ALA A 1 113 ? 2.924 -8.273 -23.633 1.00 98.69 113 ALA A O 1
ATOM 907 N N . GLN A 1 114 ? 2.212 -10.029 -24.824 1.00 98.56 114 GLN A N 1
ATOM 908 C CA . GLN A 1 114 ? 0.788 -9.781 -24.602 1.00 98.56 114 GLN A CA 1
ATOM 909 C C . GLN A 1 114 ? 0.199 -10.843 -23.675 1.00 98.56 114 GLN A C 1
ATOM 911 O O . GLN A 1 114 ? 0.420 -12.038 -23.882 1.00 98.56 114 GLN A O 1
ATOM 916 N N . VAL A 1 115 ? -0.630 -10.422 -22.721 1.00 98.44 115 VAL A N 1
ATOM 917 C CA . VAL A 1 115 ? -1.479 -11.335 -21.945 1.00 98.44 115 VAL A CA 1
ATOM 918 C C . VAL A 1 115 ? -2.587 -11.869 -22.861 1.00 98.44 115 VAL A C 1
ATOM 920 O O . VAL A 1 115 ? -3.328 -11.093 -23.457 1.00 98.44 115 VAL A O 1
ATOM 923 N N . LYS A 1 116 ? -2.688 -13.197 -23.010 1.00 98.56 116 LYS A N 1
ATOM 924 C CA . LYS A 1 116 ? -3.661 -13.858 -23.910 1.00 98.56 116 LYS A CA 1
ATOM 925 C C . LYS A 1 116 ? -4.906 -14.403 -23.204 1.00 98.56 116 LYS A C 1
ATOM 927 O O . LYS A 1 116 ? -5.799 -14.932 -23.859 1.00 98.56 116 LYS A O 1
ATOM 932 N N . VAL A 1 117 ? -4.965 -14.288 -21.880 1.00 98.69 117 VAL A N 1
ATOM 933 C CA . VAL A 1 117 ? -6.110 -14.731 -21.077 1.00 98.69 117 VAL A CA 1
ATOM 934 C C . VAL A 1 117 ? -7.271 -13.739 -21.258 1.00 98.69 117 VAL A C 1
ATOM 936 O O . VAL A 1 117 ? -7.042 -12.531 -21.137 1.00 98.69 117 VAL A O 1
ATOM 939 N N . PRO A 1 118 ? -8.513 -14.196 -21.527 1.00 98.75 118 PRO A N 1
ATOM 940 C CA . PRO A 1 118 ? -9.683 -13.320 -21.540 1.00 98.75 118 PRO A CA 1
ATOM 941 C C . PRO A 1 118 ? -9.809 -12.564 -20.214 1.00 98.75 118 PRO A C 1
ATOM 943 O O . PRO A 1 118 ? -9.879 -13.180 -19.153 1.00 98.75 118 PRO A O 1
ATOM 946 N N . THR A 1 119 ? -9.816 -11.232 -20.273 1.00 98.44 119 THR A N 1
ATOM 947 C CA . THR A 1 119 ? -9.699 -10.376 -19.085 1.00 98.44 119 THR A CA 1
ATOM 948 C C . THR A 1 119 ? -10.801 -9.323 -19.072 1.00 98.44 119 THR A C 1
ATOM 950 O O . THR A 1 119 ? -11.073 -8.688 -20.089 1.00 98.44 119 THR A O 1
ATOM 953 N N . LYS A 1 120 ? -11.409 -9.109 -17.901 1.00 98.62 120 LYS A N 1
ATOM 954 C CA . LYS A 1 120 ? -12.286 -7.969 -17.618 1.00 98.62 120 LYS A CA 1
ATOM 955 C C . LYS A 1 120 ? -11.629 -7.125 -16.530 1.00 98.62 120 LYS A C 1
ATOM 957 O O . LYS A 1 120 ? -11.397 -7.631 -15.438 1.00 98.62 120 LYS A O 1
ATOM 962 N N . PHE A 1 121 ? -11.340 -5.864 -16.833 1.00 98.31 121 PHE A N 1
ATOM 963 C CA . PHE A 1 121 ? -10.846 -4.890 -15.860 1.00 98.31 121 PHE A CA 1
ATOM 964 C C . PHE A 1 121 ? -12.021 -4.067 -15.318 1.00 98.31 121 PHE A C 1
ATOM 966 O O . PHE A 1 121 ? -12.912 -3.692 -16.081 1.00 98.31 121 PHE A O 1
ATOM 973 N N . ILE A 1 122 ? -12.057 -3.841 -14.005 1.00 98.50 122 ILE A N 1
ATOM 974 C CA . ILE A 1 122 ? -13.107 -3.089 -13.308 1.00 98.50 122 ILE A CA 1
ATOM 975 C C . ILE A 1 122 ? -12.399 -2.131 -12.354 1.00 98.50 122 ILE A C 1
ATOM 977 O O . ILE A 1 122 ? -11.535 -2.569 -11.600 1.00 98.50 122 ILE A O 1
ATOM 981 N N . VAL A 1 123 ? -12.773 -0.855 -12.388 1.00 97.31 123 VAL A N 1
ATOM 982 C CA . VAL A 1 123 ? -12.185 0.206 -11.563 1.00 97.31 123 VAL A CA 1
ATOM 983 C C . VAL A 1 123 ? -13.290 1.127 -11.052 1.00 97.31 123 VAL A C 1
ATOM 985 O O . VAL A 1 123 ? -14.293 1.334 -11.741 1.00 97.31 123 VAL A O 1
ATOM 988 N N . GLY A 1 124 ? -13.142 1.621 -9.823 1.00 95.06 124 GLY A N 1
ATOM 989 C CA . GLY A 1 124 ? -14.034 2.633 -9.261 1.00 95.06 124 GLY A CA 1
ATOM 990 C C . GLY A 1 124 ? -13.657 4.031 -9.751 1.00 95.06 124 GLY A C 1
ATOM 991 O O . GLY A 1 124 ? -12.488 4.310 -9.969 1.00 95.06 124 GLY A O 1
ATOM 992 N N . GLU A 1 125 ? -14.632 4.930 -9.890 1.00 94.75 125 GLU A N 1
ATOM 993 C CA . GLU A 1 125 ? -14.391 6.312 -10.351 1.00 94.75 125 GLU A CA 1
ATOM 994 C C . GLU A 1 125 ? -13.393 7.086 -9.471 1.00 94.75 125 GLU A C 1
ATOM 996 O O . GLU A 1 125 ? -12.655 7.927 -9.973 1.00 94.75 125 GLU A O 1
ATOM 1001 N N . PHE A 1 126 ? -13.355 6.775 -8.172 1.00 91.75 126 PHE A N 1
ATOM 1002 C CA . PHE A 1 126 ? -12.463 7.399 -7.188 1.00 91.75 126 PHE A CA 1
ATOM 1003 C C . PHE A 1 126 ? -11.323 6.473 -6.740 1.00 91.75 126 PHE A C 1
ATOM 1005 O O . PHE A 1 126 ? -10.825 6.617 -5.625 1.00 91.75 126 PHE A O 1
ATOM 1012 N N . ASP A 1 127 ? -10.959 5.481 -7.558 1.00 92.44 127 ASP A N 1
ATOM 1013 C CA . ASP A 1 127 ? -9.707 4.750 -7.346 1.00 92.44 127 ASP A CA 1
ATOM 1014 C C . ASP A 1 127 ? -8.518 5.703 -7.574 1.00 92.44 127 ASP A C 1
ATOM 1016 O O . ASP A 1 127 ? -8.589 6.591 -8.423 1.00 92.44 127 ASP A O 1
ATOM 1020 N N . LEU A 1 128 ? -7.458 5.557 -6.779 1.00 90.50 128 LEU A N 1
ATOM 1021 C CA . LEU A 1 128 ? -6.297 6.456 -6.796 1.00 90.50 128 LEU A CA 1
ATOM 1022 C C . LEU A 1 128 ? -5.235 6.076 -7.839 1.00 90.50 128 LEU A C 1
ATOM 1024 O O . LEU A 1 128 ? -4.279 6.829 -8.033 1.00 90.50 128 LEU A O 1
ATOM 1028 N N . VAL A 1 129 ? -5.349 4.880 -8.432 1.00 89.31 129 VAL A N 1
ATOM 1029 C CA . VAL A 1 129 ? -4.404 4.320 -9.417 1.00 89.31 129 VAL A CA 1
ATOM 1030 C C . VAL A 1 129 ? -4.775 4.746 -10.832 1.00 89.31 129 VAL A C 1
ATOM 1032 O O . VAL A 1 129 ? -3.855 5.208 -11.546 1.00 89.31 129 VAL A O 1
#

Mean predicted aligned error: 3.46 Å

Foldseek 3Di:
DFPLVVCCVVVNCQFLLNQLQDPPQLLVLCVVVAQLQVCQQVVQDQALATGGHDRPCRCVVDDHRDPDGDPVDDPVNSVVRRVVCVVVPCRVVSVVSNCRRVCRVVCVVCVPPDDPDDDDDDDDPRHND

InterPro domains:
  IPR029058 Alpha/Beta hydrolase fold [G3DSA:3.40.50.1820] (1-129)
  IPR029058 Alpha/Beta hydrolase fold [SSF53474] (14-128)

Organism: Solanum chacoense (NCBI:txid4108)

Secondary structure (DSSP, 8-state):
--HHHHHHHHH-TTBHHHHTTSTTHHHHHHTTT-HHHHHHHHHT----SPPB--TTTGGGGSPPPPSSPPTTS-HHHHHHHHHHHHHH-SHHHHHHHHTHHHHHHHTGGGTT----S-------TT---